Protein AF-A0A015SXZ2-F1 (afdb_monomer)

pLDDT: mean 86.93, std 11.95, range [51.78, 96.81]

Sequence (86 aa):
MAVDMTDETIAQYMERIEKMSMKEIQKEIEFLETPGYNCEGLVCADGVITPRTKMHRKVLWYKRMNQKSLTALQWAKEGYVVNPDA

Nearest PDB structures (foldseek):
  2cfz-assembly1_A  TM=3.661E-01  e=2.016E+00  Pseudomonas aeruginosa PAO1
  5a23-assembly1_C  TM=3.627E-01  e=2.457E+00  Pseudomonas aeruginosa
  2cg2-assembly1_A-2  TM=3.630E-01  e=2.300E+00  Pseudomonas aeruginosa PAO1
  7u6g-assembly1_A  TM=3.938E-01  e=6.193E+00  Pseudomonas aeruginosa UCBPP-PA14

Radius of gyration: 17.29 Å; Cα contacts (8 Å, |Δi|>4): 85; chains: 1; bounding box: 35×26×50 Å

Foldseek 3Di:
DDAAEDQADPVRVLVVLLPDDLVVLVVVVCVCVPPPNPHQWYHYNHGIGGRNSVSSVVSSVVVVVVVVVVVVVVCVVVVPDDDPPD

Secondary structure (DSSP, 8-state):
-EEEE-SS-HHHHHHHHHHS-HHHHHHHHHHHTSTT--EEEEEETTEEESSTTHHHHHHHHHHHHHHHHHHHHHHHHHT----TT-

Organism: NCBI:txid1339315

Mean predicted aligned error: 7.39 Å

Solvent-accessible surface area (backbone atoms only — not comparable to full-atom values): 4993 Å² total; per-residue (Å²): 131,51,62,44,78,47,84,44,37,64,65,56,49,46,53,57,56,63,73,49,53,70,67,55,46,51,51,51,44,52,55,62,65,35,93,84,55,64,45,54,25,32,39,30,66,78,47,74,41,72,51,52,50,50,62,52,53,53,50,49,49,53,53,52,51,54,51,51,51,51,50,53,54,48,35,60,74,71,65,58,76,82,66,92,86,120

Structure (mmCIF, N/CA/C/O backbone):
data_AF-A0A015SXZ2-F1
#
_entry.id   AF-A0A015SXZ2-F1
#
loop_
_atom_site.group_PDB
_atom_site.id
_atom_site.type_symbol
_atom_site.label_atom_id
_atom_site.label_alt_id
_atom_site.label_comp_id
_atom_site.label_asym_id
_atom_site.label_entity_id
_atom_site.label_seq_id
_atom_site.pdbx_PDB_ins_code
_atom_site.Cartn_x
_atom_site.Cartn_y
_atom_site.Cartn_z
_atom_site.occupancy
_atom_site.B_iso_or_equiv
_atom_site.auth_seq_id
_atom_site.auth_comp_id
_atom_site.auth_asym_id
_atom_site.auth_atom_id
_atom_site.pdbx_PDB_model_num
ATOM 1 N N . MET A 1 1 ? 6.604 -8.433 -17.784 1.00 65.50 1 MET A N 1
ATOM 2 C CA . MET A 1 1 ? 5.759 -8.012 -16.647 1.00 65.50 1 MET A CA 1
ATOM 3 C C . MET A 1 1 ? 5.693 -6.499 -16.678 1.00 65.50 1 MET A C 1
ATOM 5 O O . MET A 1 1 ? 6.741 -5.888 -16.860 1.00 65.50 1 MET A O 1
ATOM 9 N N . ALA A 1 2 ? 4.497 -5.910 -16.613 1.00 75.12 2 ALA A N 1
ATOM 10 C CA . ALA A 1 2 ? 4.374 -4.461 -16.481 1.00 75.12 2 ALA A CA 1
ATOM 11 C C . ALA A 1 2 ? 4.705 -4.068 -15.036 1.00 75.12 2 ALA A C 1
ATOM 13 O O . ALA A 1 2 ? 4.512 -4.861 -14.111 1.00 75.12 2 ALA A O 1
ATOM 14 N N . VAL A 1 3 ? 5.266 -2.880 -14.854 1.00 80.19 3 VAL A N 1
ATOM 15 C CA . VAL A 1 3 ? 5.709 -2.379 -13.555 1.00 80.19 3 VAL A CA 1
ATOM 16 C C . VAL A 1 3 ? 5.387 -0.893 -13.516 1.00 80.19 3 VAL A C 1
ATOM 18 O O . VAL A 1 3 ? 5.651 -0.186 -14.488 1.00 80.19 3 VAL A O 1
ATOM 21 N N . ASP A 1 4 ? 4.801 -0.431 -12.414 1.00 87.88 4 ASP A N 1
ATOM 22 C CA . ASP A 1 4 ? 4.607 1.001 -12.192 1.00 87.88 4 ASP A CA 1
ATOM 23 C C . ASP A 1 4 ? 5.937 1.645 -11.816 1.00 87.88 4 ASP A C 1
ATOM 25 O O . ASP A 1 4 ? 6.779 0.996 -11.197 1.00 87.88 4 ASP A O 1
ATOM 29 N N . MET A 1 5 ? 6.118 2.928 -12.116 1.00 92.62 5 MET A N 1
ATOM 30 C CA . MET A 1 5 ? 7.322 3.662 -11.722 1.00 92.62 5 MET A CA 1
ATOM 31 C C . MET A 1 5 ? 6.960 4.935 -10.961 1.00 92.62 5 MET A C 1
ATOM 33 O O . MET A 1 5 ? 5.976 5.599 -11.286 1.00 92.62 5 MET A O 1
ATOM 37 N N . THR A 1 6 ? 7.755 5.260 -9.946 1.00 92.62 6 THR A N 1
ATOM 38 C CA . THR A 1 6 ? 7.694 6.515 -9.192 1.00 92.62 6 THR A CA 1
ATOM 39 C C . THR A 1 6 ? 9.111 7.019 -8.930 1.00 92.62 6 THR A C 1
ATOM 41 O O . THR A 1 6 ? 10.020 6.220 -8.700 1.00 92.62 6 THR A O 1
ATOM 44 N N . ASP A 1 7 ? 9.291 8.339 -8.930 1.00 95.12 7 ASP A N 1
ATOM 45 C CA . ASP A 1 7 ? 10.546 8.986 -8.519 1.00 95.12 7 ASP A CA 1
ATOM 46 C C . ASP A 1 7 ? 10.702 9.029 -6.988 1.00 95.12 7 ASP A C 1
ATOM 48 O O . ASP A 1 7 ? 11.741 9.432 -6.464 1.00 95.12 7 ASP A O 1
ATOM 52 N N . GLU A 1 8 ? 9.671 8.617 -6.247 1.00 95.00 8 GLU A N 1
ATOM 53 C CA . GLU A 1 8 ? 9.721 8.514 -4.793 1.00 95.00 8 GLU A CA 1
ATOM 54 C C . GLU A 1 8 ? 10.659 7.382 -4.359 1.00 95.00 8 GLU A C 1
ATO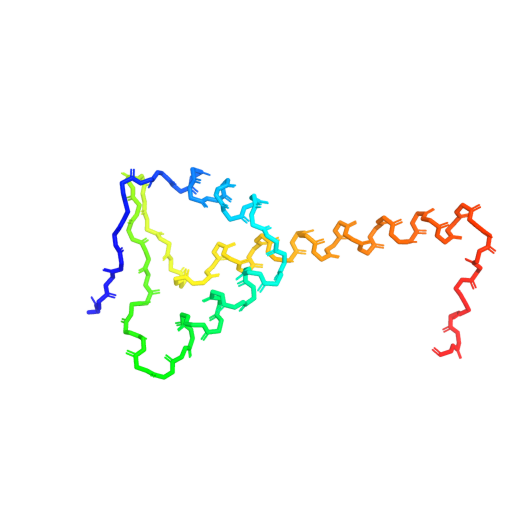M 56 O O . GLU A 1 8 ? 10.692 6.297 -4.953 1.00 95.00 8 GLU A O 1
ATOM 61 N N . THR A 1 9 ? 11.379 7.601 -3.259 1.00 96.31 9 THR A N 1
ATOM 62 C CA . THR A 1 9 ? 12.022 6.498 -2.540 1.00 96.31 9 THR A CA 1
ATOM 63 C C . THR A 1 9 ? 10.969 5.611 -1.879 1.00 96.31 9 THR A C 1
ATOM 65 O O . THR A 1 9 ? 9.844 6.039 -1.605 1.00 96.31 9 THR A O 1
ATOM 68 N N . ILE A 1 10 ? 11.330 4.377 -1.538 1.00 95.06 10 ILE A N 1
ATOM 69 C CA . ILE A 1 10 ? 10.463 3.449 -0.807 1.00 95.06 10 ILE A CA 1
ATOM 70 C C . ILE A 1 10 ? 9.977 4.083 0.506 1.00 95.06 10 ILE A C 1
ATOM 72 O O . ILE A 1 10 ? 8.821 3.897 0.894 1.00 95.06 10 ILE A O 1
ATOM 76 N N . ALA A 1 11 ? 10.841 4.845 1.181 1.00 95.12 11 ALA A N 1
ATOM 77 C CA . ALA A 1 11 ? 10.499 5.536 2.419 1.00 95.12 11 ALA A CA 1
ATOM 78 C C . ALA A 1 11 ? 9.461 6.647 2.192 1.00 95.12 11 ALA A C 1
ATOM 80 O O . ALA A 1 11 ? 8.457 6.688 2.901 1.00 95.12 11 ALA A O 1
ATOM 81 N N . GLN A 1 12 ? 9.659 7.494 1.177 1.00 96.06 12 GLN A N 1
ATOM 82 C CA . GLN A 1 12 ? 8.704 8.548 0.809 1.00 96.06 12 GLN A CA 1
ATOM 83 C C . GLN A 1 12 ? 7.353 7.958 0.397 1.00 96.06 12 GLN A C 1
ATOM 85 O O . GLN A 1 12 ? 6.300 8.417 0.839 1.00 96.06 12 GLN A O 1
ATOM 90 N N . TYR A 1 13 ? 7.384 6.880 -0.387 1.00 95.56 13 TYR A N 1
ATOM 91 C CA . TYR A 1 13 ? 6.188 6.164 -0.802 1.00 95.56 13 TYR A CA 1
ATOM 92 C C . TYR A 1 13 ? 5.416 5.590 0.396 1.00 95.56 13 TYR A C 1
ATOM 94 O O . TYR A 1 13 ? 4.189 5.692 0.465 1.00 95.56 13 TYR A O 1
ATOM 102 N N . MET A 1 14 ? 6.125 5.017 1.373 1.00 95.12 14 MET A N 1
ATOM 103 C CA . MET A 1 14 ? 5.519 4.520 2.607 1.00 95.12 14 MET A CA 1
ATOM 104 C C . MET A 1 14 ? 4.912 5.659 3.435 1.00 95.12 14 MET A C 1
ATOM 106 O O . MET A 1 14 ? 3.771 5.530 3.872 1.00 95.12 14 MET A O 1
ATOM 110 N N . GLU A 1 15 ? 5.611 6.787 3.582 1.00 95.38 15 GLU A N 1
ATOM 111 C CA . GLU A 1 15 ? 5.111 7.971 4.295 1.00 95.38 15 GLU A CA 1
ATOM 112 C C . GLU A 1 15 ? 3.832 8.530 3.641 1.00 95.38 15 GLU A C 1
ATOM 114 O O . GLU A 1 15 ? 2.875 8.902 4.327 1.00 95.38 15 GLU A O 1
ATOM 119 N N . ARG A 1 16 ? 3.768 8.534 2.302 1.00 96.06 16 ARG A N 1
ATOM 120 C CA . ARG A 1 16 ? 2.562 8.913 1.549 1.00 96.06 16 ARG A CA 1
ATOM 121 C C . ARG A 1 16 ? 1.382 8.005 1.897 1.00 96.06 16 ARG A C 1
ATOM 123 O O . ARG A 1 16 ? 0.290 8.502 2.163 1.00 96.06 16 ARG A O 1
ATOM 130 N N 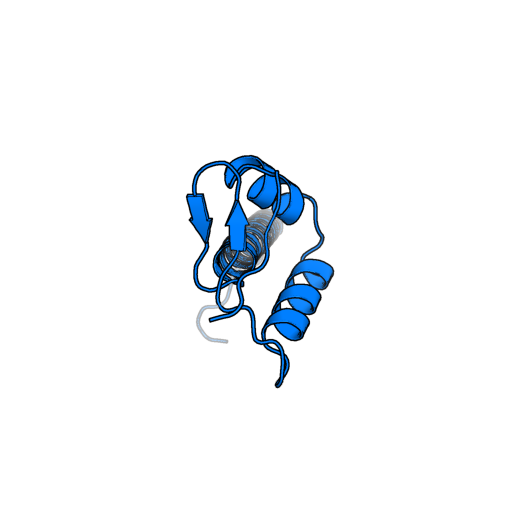. ILE A 1 17 ? 1.602 6.689 1.953 1.00 96.12 17 ILE A N 1
ATOM 131 C CA . ILE A 1 17 ? 0.572 5.718 2.355 1.00 96.12 17 ILE A CA 1
ATOM 132 C C . ILE A 1 17 ? 0.182 5.891 3.825 1.00 96.12 17 ILE A C 1
ATOM 134 O O . ILE A 1 17 ? -0.994 5.787 4.173 1.00 96.12 17 ILE A O 1
ATOM 138 N N . GLU A 1 18 ? 1.128 6.203 4.704 1.00 94.75 18 GLU A N 1
ATOM 139 C CA . GLU A 1 18 ? 0.8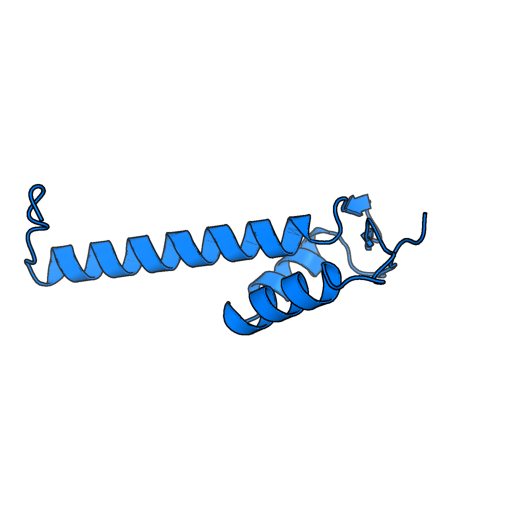48 6.459 6.118 1.00 94.75 18 GLU A CA 1
ATOM 140 C C . GLU A 1 18 ? -0.038 7.687 6.343 1.00 94.75 18 GLU A C 1
ATOM 142 O O . GLU A 1 18 ? -0.844 7.681 7.278 1.00 94.75 18 GLU A O 1
ATOM 147 N N . LYS A 1 19 ? 0.038 8.700 5.476 1.00 95.88 19 LYS A N 1
ATOM 148 C CA . LYS A 1 19 ? -0.843 9.879 5.521 1.00 95.88 19 LYS A CA 1
ATOM 149 C C . LYS A 1 19 ? -2.269 9.586 5.045 1.00 95.88 19 LYS A C 1
ATOM 151 O O . LYS A 1 19 ? -3.183 10.316 5.420 1.00 95.88 19 LYS A O 1
ATOM 156 N N . MET A 1 20 ? -2.483 8.509 4.288 1.00 95.50 20 MET A N 1
ATOM 157 C CA . MET A 1 20 ? -3.816 8.116 3.825 1.00 95.50 20 MET A CA 1
ATOM 158 C C . MET A 1 20 ? -4.685 7.529 4.946 1.00 95.50 20 MET A C 1
ATOM 160 O O . MET A 1 20 ? -4.216 6.944 5.938 1.00 95.50 20 MET A O 1
ATOM 164 N N . SER A 1 21 ? -5.998 7.671 4.780 1.00 95.38 21 SER A N 1
ATOM 165 C CA . SER A 1 21 ? -6.984 7.014 5.631 1.00 95.38 21 SER A CA 1
ATOM 166 C C . SER A 1 21 ? -7.042 5.511 5.343 1.00 95.38 21 SER A C 1
ATOM 168 O O . SER A 1 21 ? -6.742 5.041 4.247 1.00 95.38 21 SER A O 1
ATOM 170 N N . MET A 1 22 ? -7.491 4.721 6.322 1.00 94.69 22 MET A N 1
ATOM 171 C CA . MET A 1 22 ? -7.643 3.270 6.135 1.00 94.69 22 MET A CA 1
ATOM 172 C C . MET A 1 22 ? -8.597 2.915 4.983 1.00 94.69 22 MET A C 1
ATOM 174 O O . MET A 1 22 ? -8.389 1.901 4.324 1.00 94.69 22 MET A O 1
ATOM 178 N N . LYS A 1 23 ? -9.619 3.747 4.730 1.00 95.50 23 LYS A N 1
ATOM 179 C CA . LYS A 1 23 ? -10.573 3.556 3.627 1.00 95.50 23 LYS A CA 1
ATOM 180 C C . LYS A 1 23 ? -9.915 3.775 2.265 1.00 95.50 23 LYS A C 1
ATOM 182 O O . LYS A 1 23 ? -10.157 2.998 1.350 1.00 95.50 23 LYS A O 1
ATOM 187 N N . GLU A 1 24 ? -9.078 4.802 2.139 1.00 96.81 24 GLU A N 1
ATOM 188 C CA . GLU A 1 24 ? -8.339 5.083 0.902 1.00 96.81 24 GLU A CA 1
ATOM 189 C C . GLU A 1 24 ? -7.339 3.972 0.594 1.00 96.81 24 GLU A C 1
ATOM 191 O O . GLU A 1 24 ? -7.333 3.462 -0.521 1.00 96.81 24 GLU A O 1
ATOM 196 N N . ILE A 1 25 ? -6.586 3.513 1.601 1.00 96.31 25 ILE A N 1
ATOM 197 C CA . ILE A 1 25 ? -5.627 2.412 1.431 1.00 96.31 25 ILE A CA 1
ATOM 198 C C . ILE A 1 25 ? -6.344 1.126 0.993 1.00 96.31 25 ILE A C 1
ATOM 200 O O . ILE A 1 25 ? -5.855 0.403 0.130 1.00 96.31 25 ILE A O 1
ATOM 204 N N . GLN A 1 26 ? -7.512 0.834 1.572 1.00 95.69 26 GLN A N 1
ATOM 205 C CA . GLN A 1 26 ? -8.317 -0.326 1.188 1.00 95.69 26 GLN A CA 1
ATOM 206 C C . GLN A 1 26 ? -8.802 -0.220 -0.269 1.00 95.69 26 GLN A C 1
ATOM 208 O O . GLN A 1 26 ? -8.679 -1.185 -1.020 1.00 95.69 26 GLN A O 1
ATOM 213 N N . LYS A 1 27 ? -9.264 0.964 -0.691 1.00 96.50 27 LYS A N 1
ATOM 214 C CA . LYS A 1 27 ? -9.699 1.226 -2.070 1.00 96.50 27 LYS A CA 1
ATOM 215 C C . LYS A 1 27 ? -8.550 1.122 -3.078 1.00 96.50 27 LYS A C 1
ATOM 217 O O . LYS A 1 27 ? -8.746 0.595 -4.168 1.00 96.50 27 LYS A O 1
ATOM 222 N N . GLU A 1 28 ? -7.354 1.600 -2.732 1.00 94.69 28 GLU A N 1
ATOM 223 C CA . GLU A 1 28 ? -6.165 1.432 -3.577 1.00 94.69 28 GLU A CA 1
ATOM 224 C C . GLU A 1 28 ? -5.776 -0.043 -3.714 1.00 94.69 28 GLU A C 1
ATOM 226 O O . GLU A 1 28 ? -5.474 -0.485 -4.816 1.00 94.69 28 GLU A O 1
ATOM 231 N N . ILE A 1 29 ? -5.820 -0.830 -2.632 1.00 95.12 29 ILE A N 1
ATOM 232 C CA . ILE A 1 29 ? -5.560 -2.277 -2.707 1.00 95.12 29 ILE A CA 1
ATOM 233 C C . ILE A 1 29 ? -6.555 -2.955 -3.654 1.00 95.12 29 ILE A C 1
ATOM 235 O O . ILE A 1 29 ? -6.134 -3.713 -4.521 1.00 95.12 29 ILE A O 1
ATOM 239 N N . GLU A 1 30 ? -7.849 -2.655 -3.525 1.00 95.06 30 GLU A N 1
ATOM 240 C CA . GLU A 1 30 ? -8.895 -3.201 -4.402 1.00 95.06 30 GLU A CA 1
ATOM 241 C C . GLU A 1 30 ? -8.675 -2.822 -5.870 1.00 95.06 30 GLU A C 1
ATOM 243 O O . GLU A 1 30 ? -8.812 -3.663 -6.757 1.00 95.06 30 GLU A O 1
ATOM 248 N N . PHE A 1 31 ? -8.276 -1.576 -6.136 1.00 93.75 31 PHE A N 1
ATOM 249 C CA . PHE A 1 31 ? -7.939 -1.125 -7.485 1.00 93.75 31 PHE A CA 1
ATOM 250 C C . PHE A 1 31 ? -6.744 -1.895 -8.066 1.00 93.75 31 PHE A C 1
ATOM 252 O O . PHE A 1 31 ? -6.816 -2.401 -9.183 1.00 93.75 31 PHE A O 1
ATOM 259 N N . LEU A 1 32 ? -5.667 -2.039 -7.293 1.00 92.56 32 LEU A N 1
AT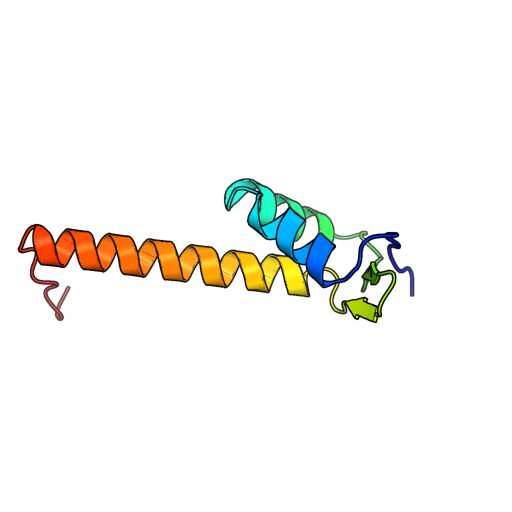OM 260 C CA . LEU A 1 32 ? -4.448 -2.739 -7.712 1.00 92.56 32 LEU A CA 1
ATOM 261 C C . LEU A 1 32 ? -4.645 -4.258 -7.861 1.00 92.56 32 LEU A C 1
ATOM 263 O O . LEU A 1 32 ? -3.863 -4.913 -8.543 1.00 92.56 32 LEU A O 1
ATOM 267 N N . GLU A 1 33 ? -5.672 -4.819 -7.221 1.00 91.44 33 GLU A N 1
ATOM 268 C CA . GLU A 1 33 ? -6.059 -6.234 -7.316 1.00 91.44 33 GLU A CA 1
ATOM 269 C C . GLU A 1 33 ? -7.214 -6.465 -8.306 1.00 91.44 33 GLU A C 1
ATOM 271 O O . GLU A 1 33 ? -7.654 -7.600 -8.497 1.00 91.44 33 GLU A O 1
ATOM 276 N N . THR A 1 34 ? -7.703 -5.404 -8.958 1.00 92.69 34 THR A N 1
ATOM 277 C CA . THR A 1 34 ? -8.772 -5.500 -9.954 1.00 92.69 34 THR A CA 1
ATOM 278 C C . THR A 1 34 ? -8.307 -6.350 -11.143 1.00 92.69 34 THR A C 1
ATOM 280 O O . THR A 1 34 ? -7.197 -6.149 -11.649 1.00 92.69 34 THR A O 1
ATOM 283 N N . PRO A 1 35 ? -9.149 -7.276 -11.646 1.00 86.50 35 PRO A N 1
ATOM 284 C CA . PRO A 1 35 ? -8.835 -8.048 -12.842 1.00 86.50 35 PRO A CA 1
ATOM 285 C C . PRO A 1 35 ? -8.473 -7.127 -14.015 1.00 86.50 35 PRO A C 1
ATOM 287 O O . PRO A 1 35 ? -9.260 -6.262 -14.396 1.00 86.50 35 PRO A O 1
ATOM 290 N N . GLY A 1 36 ? -7.282 -7.310 -14.585 1.00 83.94 36 GLY A N 1
ATOM 291 C CA . GLY A 1 36 ? -6.759 -6.476 -15.674 1.00 83.94 36 GLY A CA 1
ATOM 292 C C . GLY A 1 36 ? -5.719 -5.436 -15.248 1.00 83.94 36 GLY A C 1
ATOM 293 O O . GLY A 1 36 ? -5.073 -4.851 -16.119 1.00 83.94 36 GLY A O 1
ATOM 294 N N . TYR A 1 37 ? -5.494 -5.233 -13.944 1.00 86.69 37 TYR A N 1
ATOM 295 C CA . TYR A 1 37 ? -4.320 -4.502 -13.472 1.00 86.69 37 TYR A CA 1
ATOM 296 C C . TYR A 1 37 ? -3.070 -5.383 -13.599 1.00 86.69 37 TYR A C 1
ATOM 298 O O . TYR A 1 37 ? -2.917 -6.376 -12.891 1.00 86.69 37 TYR A O 1
ATOM 306 N N . ASN A 1 38 ? -2.176 -5.039 -14.528 1.00 83.81 38 ASN A N 1
ATOM 307 C CA . ASN A 1 38 ? -1.060 -5.909 -14.925 1.00 83.81 38 ASN A CA 1
ATOM 308 C C . ASN A 1 38 ? 0.277 -5.570 -14.248 1.00 83.81 38 ASN A C 1
ATOM 310 O O . ASN A 1 38 ? 1.294 -6.200 -14.556 1.00 83.81 38 ASN A O 1
ATOM 314 N N . CYS A 1 39 ? 0.307 -4.562 -13.372 1.00 86.94 39 CYS A N 1
ATOM 315 C CA . CYS A 1 39 ? 1.541 -4.145 -12.717 1.00 86.94 39 CYS A CA 1
ATOM 316 C C . CYS A 1 39 ? 1.762 -4.940 -11.427 1.00 86.94 39 CYS A C 1
ATOM 318 O O . CYS A 1 39 ? 1.188 -4.646 -10.379 1.00 86.94 39 CYS A O 1
ATOM 320 N N . GLU A 1 40 ? 2.633 -5.949 -11.503 1.00 86.00 40 GLU A N 1
ATOM 321 C CA . GLU A 1 40 ? 2.956 -6.818 -10.364 1.00 86.00 40 GLU A CA 1
ATOM 322 C C . GLU A 1 40 ? 3.801 -6.111 -9.294 1.00 86.00 40 GLU A C 1
ATOM 324 O O . GLU A 1 40 ? 3.791 -6.516 -8.129 1.00 86.00 40 GLU A O 1
ATOM 329 N N . GLY A 1 41 ? 4.511 -5.042 -9.662 1.00 91.81 41 GLY A N 1
ATOM 330 C CA . GLY A 1 41 ? 5.390 -4.296 -8.767 1.00 91.81 41 GLY A CA 1
ATOM 331 C C . GLY A 1 41 ? 5.413 -2.793 -9.034 1.00 91.81 41 GLY A C 1
ATOM 332 O O . GLY A 1 41 ? 4.863 -2.309 -10.024 1.00 91.81 41 GLY A O 1
ATOM 333 N N . LEU A 1 42 ? 6.062 -2.070 -8.121 1.00 93.62 42 LEU A N 1
ATOM 334 C CA . LEU A 1 42 ? 6.394 -0.647 -8.227 1.00 93.62 42 LEU A CA 1
ATOM 335 C C . LEU A 1 42 ? 7.914 -0.487 -8.173 1.00 93.62 42 LEU A C 1
ATOM 337 O O . LEU A 1 42 ? 8.541 -0.944 -7.217 1.00 93.62 42 LEU A O 1
ATOM 341 N N . VAL A 1 43 ? 8.494 0.170 -9.170 1.00 94.81 43 VAL A N 1
ATOM 342 C CA . VAL A 1 43 ? 9.882 0.642 -9.152 1.00 94.81 43 VAL A CA 1
ATOM 343 C C . VAL A 1 43 ? 9.902 2.021 -8.502 1.00 94.81 43 VAL A C 1
ATOM 345 O O . VAL A 1 43 ? 9.242 2.946 -8.970 1.00 94.81 43 VAL A O 1
ATOM 348 N N . CYS A 1 44 ? 10.646 2.121 -7.409 1.00 94.31 44 CYS A N 1
ATOM 349 C CA . CYS A 1 44 ? 10.980 3.346 -6.695 1.00 94.31 44 CYS A CA 1
ATOM 350 C C . CYS A 1 44 ? 12.417 3.765 -7.038 1.00 94.31 44 CYS A C 1
ATOM 352 O O . CYS A 1 44 ? 13.201 2.967 -7.559 1.00 94.31 44 CYS A O 1
ATOM 354 N N . ALA A 1 45 ? 12.794 4.990 -6.671 1.00 95.06 45 ALA A N 1
ATOM 355 C CA . ALA A 1 45 ? 14.133 5.526 -6.929 1.00 95.06 45 ALA A CA 1
ATOM 356 C C . ALA A 1 45 ? 15.278 4.708 -6.289 1.00 95.06 45 ALA A C 1
ATOM 358 O O . ALA A 1 45 ? 16.396 4.696 -6.799 1.00 95.06 45 ALA A O 1
ATOM 359 N N . ASP A 1 46 ? 15.009 4.022 -5.177 1.00 96.12 46 ASP A N 1
ATOM 360 C CA . ASP A 1 46 ? 15.977 3.276 -4.362 1.00 96.12 46 ASP A CA 1
ATOM 361 C C . ASP A 1 46 ? 15.689 1.763 -4.285 1.00 96.12 46 ASP A C 1
ATOM 363 O O . ASP A 1 46 ? 16.369 1.038 -3.555 1.00 96.12 46 ASP A O 1
ATOM 367 N N . GLY A 1 47 ? 14.707 1.249 -5.037 1.00 93.94 47 GLY A N 1
ATOM 368 C CA . GLY A 1 47 ? 14.424 -0.186 -5.068 1.00 93.94 47 GLY A CA 1
ATOM 369 C C . GLY A 1 47 ? 13.096 -0.572 -5.712 1.00 93.94 47 GLY A C 1
ATOM 370 O O . GLY A 1 47 ? 12.391 0.249 -6.284 1.00 93.94 47 GLY A O 1
ATOM 371 N N . VAL A 1 48 ? 12.740 -1.855 -5.616 1.00 93.81 48 VAL A N 1
ATOM 372 C CA . VAL A 1 48 ? 11.510 -2.405 -6.210 1.00 93.81 48 VAL A CA 1
ATOM 373 C C . VAL A 1 48 ? 10.622 -3.015 -5.130 1.00 93.81 48 VAL A C 1
ATOM 375 O O . VAL A 1 48 ? 11.073 -3.784 -4.278 1.00 93.81 48 VAL A O 1
ATOM 378 N N . ILE A 1 49 ? 9.334 -2.690 -5.178 1.00 93.56 49 ILE A N 1
ATOM 379 C CA . ILE A 1 49 ? 8.299 -3.215 -4.292 1.00 93.56 49 ILE A CA 1
ATOM 380 C C . ILE A 1 49 ? 7.460 -4.235 -5.062 1.00 93.56 49 ILE A C 1
ATOM 382 O O . ILE A 1 49 ? 6.677 -3.868 -5.936 1.00 93.56 49 ILE A O 1
ATOM 386 N N . THR A 1 50 ? 7.554 -5.502 -4.657 1.00 92.69 50 THR A N 1
ATOM 387 C CA . THR A 1 50 ? 6.732 -6.603 -5.186 1.00 92.69 50 THR A CA 1
ATOM 388 C C . THR A 1 50 ? 6.190 -7.459 -4.028 1.00 92.69 50 THR A C 1
ATOM 390 O O . THR A 1 50 ? 6.964 -7.804 -3.123 1.00 92.69 50 THR A O 1
ATOM 393 N N . PRO A 1 51 ? 4.884 -7.805 -4.004 1.00 91.44 51 PRO A N 1
ATOM 394 C CA . PRO A 1 51 ? 3.842 -7.349 -4.932 1.00 91.44 51 PRO A CA 1
ATOM 395 C C . PRO A 1 51 ? 3.534 -5.851 -4.778 1.00 91.44 51 PRO A C 1
ATOM 397 O O . PRO A 1 51 ? 3.812 -5.257 -3.734 1.00 91.44 51 PRO A O 1
ATOM 400 N N . ARG A 1 52 ? 2.906 -5.246 -5.788 1.00 91.81 52 ARG A N 1
ATOM 401 C CA . ARG A 1 52 ? 2.539 -3.820 -5.840 1.00 91.81 52 ARG A CA 1
ATOM 402 C C . ARG A 1 52 ? 1.768 -3.329 -4.607 1.00 91.81 52 ARG A C 1
ATOM 404 O O . ARG A 1 52 ? 1.930 -2.181 -4.184 1.00 91.81 52 ARG A O 1
ATOM 411 N N . THR A 1 53 ? 0.970 -4.200 -3.991 1.00 94.12 53 THR A N 1
ATOM 412 C CA . THR A 1 53 ? 0.170 -3.915 -2.787 1.00 94.12 53 THR A CA 1
ATOM 413 C C . THR A 1 53 ? 0.923 -4.111 -1.466 1.00 94.12 53 THR A C 1
ATOM 415 O O . THR A 1 53 ? 0.365 -3.829 -0.406 1.00 94.12 53 THR A O 1
ATOM 418 N N . LYS A 1 54 ? 2.193 -4.546 -1.484 1.00 94.62 54 LYS A N 1
ATOM 419 C CA . LYS A 1 54 ? 2.973 -4.894 -0.280 1.00 94.62 54 LYS A CA 1
ATOM 420 C C . LYS A 1 54 ? 3.021 -3.765 0.748 1.00 94.62 54 LYS A C 1
ATOM 422 O O . LYS A 1 54 ? 2.731 -4.003 1.919 1.00 94.62 54 LYS A O 1
ATOM 427 N N . MET A 1 55 ? 3.348 -2.543 0.321 1.00 95.19 55 MET A N 1
ATOM 428 C CA . MET A 1 55 ? 3.421 -1.401 1.242 1.00 95.19 55 MET A CA 1
ATOM 429 C C . MET A 1 55 ? 2.039 -0.974 1.745 1.00 95.19 55 MET A C 1
ATOM 431 O O . MET A 1 55 ? 1.879 -0.777 2.947 1.00 95.19 55 MET A O 1
ATOM 435 N N . HIS A 1 56 ? 1.019 -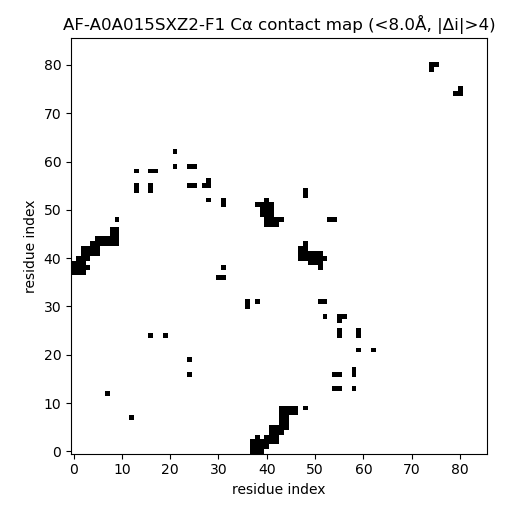0.945 0.879 1.00 96.00 56 HIS A N 1
ATOM 436 C CA . HIS A 1 56 ? -0.364 -0.656 1.282 1.00 96.00 56 HIS A CA 1
ATOM 437 C C . HIS A 1 56 ? -0.854 -1.619 2.368 1.00 96.00 56 HIS A C 1
ATOM 439 O O . HIS A 1 56 ? -1.344 -1.194 3.413 1.00 96.00 56 HIS A O 1
ATOM 445 N N . ARG A 1 57 ? -0.656 -2.929 2.164 1.00 95.88 57 ARG A N 1
ATOM 446 C CA . ARG A 1 57 ? -1.044 -3.972 3.123 1.00 95.88 57 ARG A CA 1
ATOM 447 C C . ARG A 1 57 ? -0.290 -3.835 4.448 1.00 95.88 57 ARG A C 1
ATOM 449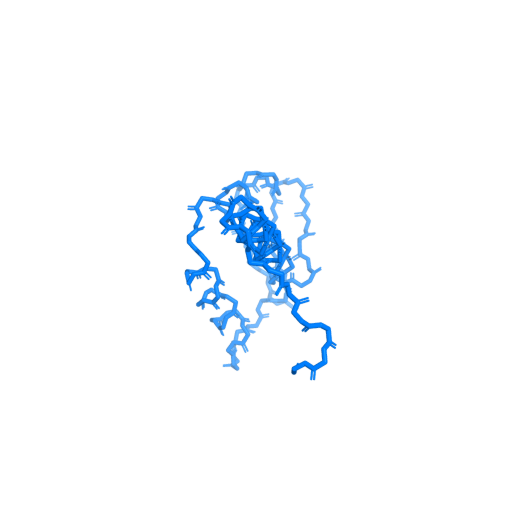 O O . ARG A 1 57 ? -0.902 -3.974 5.507 1.00 95.88 57 ARG A O 1
ATOM 456 N N . LYS A 1 58 ? 1.010 -3.516 4.399 1.00 95.75 58 LYS A N 1
ATOM 457 C CA . LYS A 1 58 ? 1.843 -3.286 5.589 1.00 95.75 58 LYS A CA 1
ATOM 458 C C . LYS A 1 58 ? 1.317 -2.111 6.421 1.00 95.75 58 LYS A C 1
ATOM 460 O O . LYS A 1 58 ? 1.042 -2.28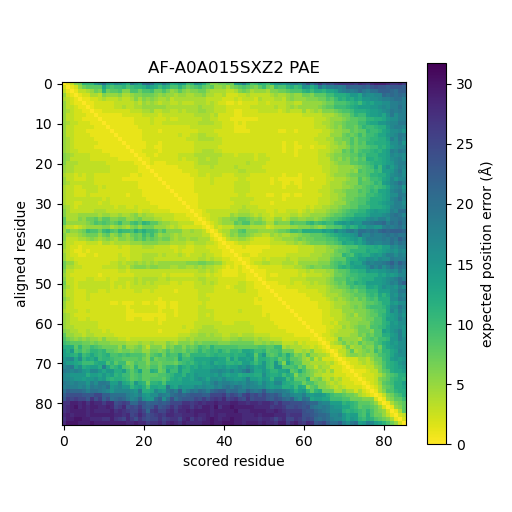5 7.606 1.00 95.75 58 LYS A O 1
ATOM 465 N N . VAL A 1 59 ? 1.103 -0.948 5.805 1.00 95.62 59 VAL A N 1
ATOM 466 C CA . VAL A 1 59 ? 0.585 0.243 6.503 1.00 95.62 59 VAL A CA 1
ATOM 467 C C . VAL A 1 59 ? -0.832 0.009 7.034 1.00 95.62 59 VAL A C 1
ATOM 469 O O . VAL A 1 59 ? -1.137 0.356 8.177 1.00 95.62 59 VAL A O 1
ATOM 472 N N . LEU A 1 60 ? -1.697 -0.635 6.247 1.00 95.69 60 LEU A N 1
ATOM 473 C CA . LEU A 1 60 ? -3.061 -0.955 6.664 1.00 95.69 60 LEU A CA 1
ATOM 474 C C . LEU A 1 60 ? -3.097 -1.876 7.894 1.00 95.69 60 LEU A C 1
ATOM 476 O O . LEU A 1 60 ? -3.959 -1.713 8.760 1.00 95.69 60 LEU A O 1
ATOM 480 N N . TRP A 1 61 ? -2.178 -2.840 7.984 1.00 94.56 61 TRP A N 1
ATOM 481 C CA . TRP A 1 61 ? -2.053 -3.716 9.148 1.00 94.56 61 TRP A CA 1
ATOM 482 C C . TRP A 1 61 ? -1.614 -2.945 10.399 1.00 94.56 61 TRP A C 1
ATOM 484 O O . TRP A 1 61 ? -2.265 -3.064 11.438 1.00 94.56 61 TRP A O 1
ATOM 494 N N . TYR A 1 62 ? -0.595 -2.084 10.288 1.00 93.06 62 TYR A N 1
ATOM 495 C CA . TYR A 1 62 ? -0.152 -1.247 11.410 1.00 93.06 62 TYR A CA 1
ATOM 496 C C . TYR A 1 62 ? -1.256 -0.316 11.916 1.00 93.06 62 TYR A C 1
ATOM 498 O O . TYR A 1 62 ? -1.496 -0.247 13.121 1.00 93.06 62 TYR A O 1
ATOM 506 N N . LYS A 1 63 ? -1.991 0.348 11.012 1.00 93.00 63 LYS A N 1
ATOM 507 C CA . LYS A 1 63 ? -3.131 1.198 11.396 1.00 93.00 63 LYS A CA 1
ATOM 508 C C . LYS A 1 63 ? -4.216 0.397 12.125 1.00 93.00 63 LYS A C 1
ATOM 510 O O . LYS A 1 63 ? -4.704 0.849 13.159 1.00 93.00 63 LYS A O 1
ATOM 515 N N . ARG A 1 64 ? -4.542 -0.816 11.654 1.00 91.56 64 ARG A N 1
ATOM 516 C CA . ARG A 1 64 ? -5.50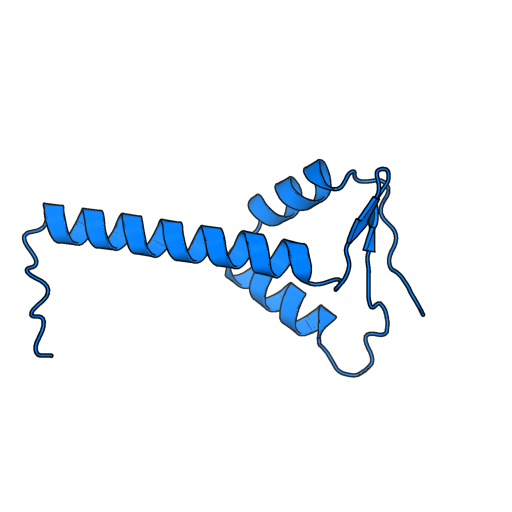1 -1.714 12.329 1.00 91.56 64 ARG A CA 1
ATOM 517 C C . ARG A 1 64 ? -5.043 -2.117 13.730 1.00 91.56 64 ARG A C 1
ATOM 519 O O . ARG A 1 64 ? -5.865 -2.137 14.643 1.00 91.56 64 ARG A O 1
ATOM 526 N N . MET A 1 65 ? -3.764 -2.440 13.915 1.00 87.88 65 MET A N 1
ATOM 527 C CA . MET A 1 65 ? -3.237 -2.775 15.243 1.00 87.88 65 MET A CA 1
ATOM 528 C C . MET A 1 65 ? -3.268 -1.584 16.192 1.00 87.88 65 MET A C 1
ATOM 530 O O . MET A 1 65 ? -3.716 -1.742 17.323 1.00 87.88 65 MET A O 1
ATOM 534 N N . ASN A 1 66 ? -2.857 -0.403 15.727 1.00 85.81 66 ASN A N 1
ATOM 535 C CA . ASN A 1 66 ? -2.868 0.807 16.546 1.00 85.81 66 ASN A CA 1
ATOM 536 C C . ASN A 1 66 ? -4.291 1.219 16.942 1.00 85.81 66 ASN A C 1
ATOM 538 O O . ASN A 1 66 ? -4.514 1.664 18.061 1.00 85.81 66 ASN A O 1
ATOM 542 N N . GLN A 1 67 ? -5.279 1.025 16.067 1.00 78.50 67 GLN A N 1
ATOM 543 C CA . GLN A 1 67 ? -6.676 1.254 16.429 1.00 78.50 67 GLN A CA 1
ATOM 544 C C . GLN A 1 67 ? -7.147 0.270 17.507 1.00 78.50 67 GLN A C 1
ATOM 546 O O . GLN A 1 67 ? -7.710 0.693 18.511 1.00 78.50 67 GLN A O 1
ATOM 551 N N . LYS A 1 68 ? -6.875 -1.033 17.341 1.00 76.00 68 LYS A N 1
ATOM 552 C CA . LYS A 1 68 ? -7.239 -2.058 18.333 1.00 76.00 68 LYS A CA 1
ATOM 553 C C . LYS A 1 68 ? -6.578 -1.816 19.689 1.00 76.00 68 LYS A C 1
ATOM 555 O O . LYS A 1 68 ? -7.237 -1.983 20.709 1.00 76.00 68 LYS A O 1
ATOM 560 N N . SER A 1 69 ? -5.303 -1.425 19.710 1.00 72.75 69 SER A N 1
ATOM 561 C CA . SER A 1 69 ? -4.595 -1.133 20.958 1.00 72.75 69 SER A CA 1
ATOM 562 C C . SER A 1 69 ? -5.153 0.110 21.649 1.00 72.75 69 SER A C 1
ATOM 564 O O . SER A 1 69 ? -5.345 0.084 22.861 1.00 72.75 69 SER A O 1
ATOM 566 N N . LEU A 1 70 ? -5.499 1.164 20.901 1.00 72.19 70 LEU A N 1
ATOM 567 C CA . LEU A 1 70 ? -6.162 2.349 21.452 1.00 72.19 70 LEU A CA 1
ATOM 568 C C . LEU A 1 70 ? -7.544 2.020 22.026 1.00 72.19 70 LEU A C 1
ATOM 570 O O . LEU A 1 70 ? -7.851 2.452 23.134 1.00 72.19 70 LEU A O 1
ATOM 574 N N . THR A 1 71 ? -8.345 1.217 21.323 1.00 75.06 71 THR A N 1
ATOM 575 C CA . THR A 1 71 ? -9.652 0.764 21.821 1.00 75.06 71 THR A CA 1
ATOM 576 C C . THR A 1 71 ? -9.507 -0.107 23.069 1.00 75.06 71 THR A C 1
ATOM 578 O O . THR A 1 71 ? -10.218 0.111 24.043 1.00 75.06 71 THR A O 1
ATOM 581 N N . ALA A 1 72 ? -8.543 -1.032 23.097 1.00 73.00 72 ALA A N 1
ATOM 582 C CA . ALA A 1 72 ? -8.269 -1.846 24.281 1.00 73.00 72 ALA A CA 1
ATOM 583 C C . ALA A 1 72 ? -7.825 -0.991 25.483 1.00 73.00 72 ALA A C 1
ATOM 585 O O . ALA A 1 72 ? -8.273 -1.218 26.604 1.00 73.00 72 ALA A O 1
ATOM 586 N N . LEU A 1 73 ? -6.991 0.031 25.255 1.00 73.81 73 LEU A N 1
ATOM 587 C CA . LEU A 1 73 ? -6.595 0.990 26.291 1.00 73.81 73 LEU A CA 1
ATOM 588 C C . LEU A 1 73 ? -7.776 1.839 26.782 1.00 73.81 73 LEU A C 1
ATOM 590 O O . LEU A 1 73 ? -7.834 2.159 27.967 1.00 73.81 73 LEU A O 1
ATOM 594 N N . GLN A 1 74 ? -8.708 2.211 25.901 1.00 75.69 74 GLN A N 1
ATOM 595 C CA . GLN A 1 74 ? -9.945 2.900 26.283 1.00 75.69 74 GLN A CA 1
ATOM 596 C C . GLN A 1 74 ? -10.841 1.999 27.137 1.00 75.69 74 GLN A C 1
ATOM 598 O O . GLN A 1 74 ? -11.241 2.415 28.218 1.00 75.69 74 GLN A O 1
ATOM 603 N N . TRP A 1 75 ? -11.065 0.748 26.731 1.00 79.06 75 TRP A N 1
ATOM 604 C CA . TRP A 1 75 ? -11.849 -0.218 27.509 1.00 79.06 75 TRP A CA 1
ATOM 605 C C . TRP A 1 75 ? -11.247 -0.492 28.888 1.00 79.06 75 TRP A C 1
ATOM 607 O O . TRP A 1 75 ? -11.977 -0.523 29.875 1.00 79.06 75 TRP A O 1
ATOM 617 N N . ALA A 1 76 ? -9.917 -0.599 28.978 1.00 73.06 76 ALA A N 1
ATOM 618 C CA . ALA A 1 76 ? -9.220 -0.741 30.255 1.00 73.06 76 ALA A CA 1
ATOM 619 C C . ALA A 1 76 ? -9.403 0.489 31.165 1.00 73.06 76 ALA A C 1
ATOM 621 O O . ALA A 1 76 ? -9.565 0.334 32.373 1.00 73.06 76 ALA A O 1
ATOM 622 N N . LYS A 1 77 ? -9.408 1.707 30.602 1.00 75.50 77 LYS A N 1
ATOM 623 C CA . LYS A 1 77 ? -9.681 2.948 31.353 1.00 75.50 77 LYS A CA 1
ATOM 624 C C . LYS A 1 77 ? -11.140 3.062 31.798 1.00 75.50 77 LYS A C 1
ATOM 626 O O . LYS A 1 77 ? -11.398 3.590 32.873 1.00 75.50 77 LYS A O 1
ATOM 631 N N . GLU A 1 78 ? -12.072 2.587 30.979 1.00 80.12 78 GLU A N 1
ATOM 632 C CA . GLU A 1 78 ? -13.516 2.616 31.243 1.00 80.12 78 GLU A CA 1
ATOM 633 C C . GLU A 1 78 ? -13.991 1.451 32.132 1.00 80.12 78 GLU A C 1
ATOM 635 O O . GLU A 1 78 ? -15.157 1.405 32.513 1.00 80.12 78 GLU A O 1
ATOM 640 N N . GLY A 1 79 ? -13.096 0.528 32.505 1.00 70.50 79 GLY A N 1
ATOM 641 C CA . GLY A 1 79 ? -13.402 -0.587 33.404 1.00 70.50 79 GLY A CA 1
ATOM 642 C C . GLY A 1 79 ? -14.172 -1.737 32.748 1.00 70.50 79 GLY A C 1
ATOM 643 O O . GLY A 1 79 ? -14.705 -2.590 33.457 1.00 70.50 79 GLY A O 1
ATOM 644 N N . TYR A 1 80 ? -14.228 -1.794 31.414 1.00 64.06 80 TYR A N 1
ATOM 645 C CA . TYR A 1 80 ? -14.832 -2.917 30.700 1.00 64.06 80 TYR A CA 1
ATOM 646 C C . TYR A 1 80 ? -13.939 -4.160 30.824 1.00 64.06 80 TYR A C 1
ATOM 648 O O . TYR A 1 80 ? -12.855 -4.232 30.244 1.00 64.06 80 TYR A O 1
ATOM 656 N N . VAL A 1 81 ? -14.407 -5.159 31.575 1.00 59.91 81 VAL A N 1
ATOM 657 C CA . VAL A 1 81 ? -13.809 -6.499 31.609 1.00 59.91 81 VAL A CA 1
ATOM 658 C C . VAL A 1 81 ? -14.268 -7.240 30.359 1.00 59.91 81 VAL A C 1
ATOM 660 O O . VAL A 1 81 ? -15.461 -7.480 30.174 1.00 59.91 81 VAL A O 1
ATOM 663 N N . VAL A 1 82 ? -13.329 -7.590 29.480 1.00 58.56 82 VAL A N 1
ATOM 664 C CA . VAL A 1 82 ? -13.614 -8.485 28.356 1.00 58.56 82 VAL A CA 1
ATOM 665 C C . VAL A 1 82 ? -13.927 -9.851 28.958 1.00 58.56 82 VAL A C 1
ATOM 667 O O . VAL A 1 82 ? -13.023 -10.510 29.467 1.00 58.56 82 VAL A O 1
ATOM 670 N N . ASN A 1 83 ? -15.201 -10.249 28.956 1.00 54.69 83 ASN A N 1
ATOM 671 C CA . ASN A 1 83 ? -15.586 -11.601 29.346 1.00 54.69 83 ASN A CA 1
ATOM 672 C C . ASN A 1 83 ? -14.979 -12.578 28.325 1.00 54.69 83 ASN A C 1
ATOM 674 O O . ASN A 1 83 ? -15.313 -12.478 27.145 1.00 54.69 83 ASN A O 1
ATOM 678 N N . PRO A 1 84 ? -14.098 -13.503 28.738 1.00 54.91 84 PRO A N 1
ATOM 679 C CA . PRO A 1 84 ? -13.443 -14.436 27.822 1.00 54.91 84 PRO A CA 1
ATOM 680 C C . PRO A 1 84 ? -14.369 -15.547 27.283 1.00 54.91 84 PRO A C 1
ATOM 682 O O . PRO A 1 84 ? -13.912 -16.352 26.479 1.00 54.91 84 PRO A O 1
ATOM 685 N N . ASP A 1 85 ? -15.646 -15.569 27.686 1.00 54.41 85 ASP A N 1
ATOM 686 C CA . ASP A 1 8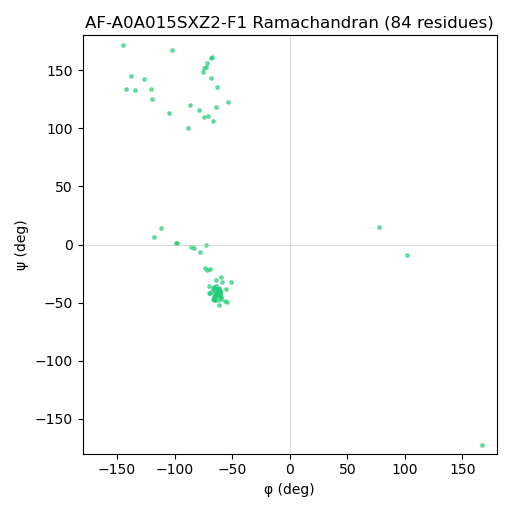5 ? -16.634 -16.614 27.365 1.00 54.41 85 ASP A CA 1
ATOM 687 C C . ASP A 1 85 ? -17.785 -16.157 26.432 1.00 54.41 85 ASP A C 1
ATOM 689 O O . ASP A 1 85 ? -18.808 -16.839 26.356 1.00 54.41 85 ASP A O 1
ATOM 693 N N . ALA A 1 86 ? -17.673 -15.005 25.754 1.00 51.78 86 ALA A N 1
ATOM 694 C CA . ALA A 1 86 ? -18.723 -14.474 24.862 1.00 51.78 86 ALA A CA 1
ATOM 695 C C . ALA A 1 86 ? -18.431 -14.684 23.367 1.00 51.78 86 ALA A C 1
ATOM 697 O O . ALA A 1 86 ? -17.276 -14.443 22.945 1.00 51.78 86 ALA A O 1
#